Protein AF-A0A2X1MYS1-F1 (afdb_monomer_lite)

pLDDT: mean 83.94, std 4.38, range [60.0, 90.88]

Folds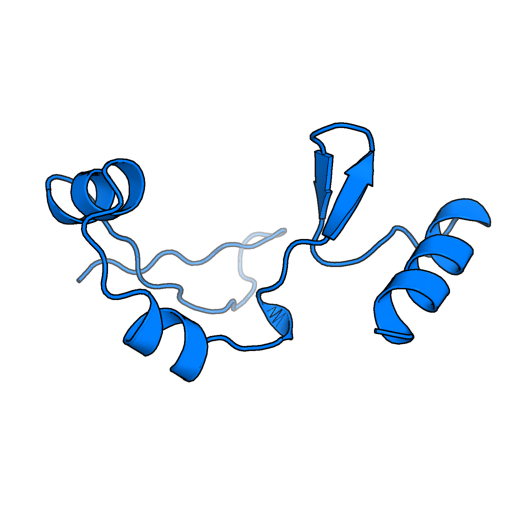eek 3Di:
DAWDFDDPDPPDDGDTHDDDDDPRVVCVVVVVDDPVVCVVVDDLQPDWDDLDDVDTDSAFDPVDPSSVVVRVVVVVD

Structure (mmCIF, N/CA/C/O backbone):
data_AF-A0A2X1MYS1-F1
#
_entry.id   AF-A0A2X1MYS1-F1
#
loop_
_atom_site.group_PDB
_atom_site.id
_atom_site.type_symbol
_atom_site.label_atom_id
_atom_site.label_alt_id
_atom_site.label_comp_id
_atom_site.label_asym_id
_atom_site.label_entity_id
_atom_site.label_seq_id
_atom_site.pdbx_PDB_ins_code
_atom_site.Cartn_x
_atom_site.Cartn_y
_atom_site.Cartn_z
_atom_site.occupancy
_atom_site.B_iso_or_equiv
_atom_site.auth_seq_id
_atom_site.auth_comp_id
_atom_site.auth_asym_id
_atom_site.auth_atom_id
_atom_site.pdbx_PDB_model_num
ATOM 1 N N . MET A 1 1 ? -3.660 -3.800 18.993 1.00 70.06 1 MET A N 1
ATOM 2 C CA . MET A 1 1 ? -3.444 -3.385 17.597 1.00 70.06 1 MET A CA 1
ATOM 3 C C . MET A 1 1 ? -2.386 -4.316 17.046 1.00 70.06 1 MET A C 1
ATOM 5 O O . MET A 1 1 ? -1.348 -4.435 17.686 1.00 70.06 1 MET A O 1
ATOM 9 N N . TRP A 1 2 ? -2.709 -5.071 15.998 1.00 84.31 2 TRP A N 1
ATOM 10 C CA . TRP A 1 2 ? -1.743 -5.955 15.346 1.00 84.31 2 TRP A CA 1
ATOM 11 C C . TRP A 1 2 ? -0.987 -5.152 14.297 1.00 84.31 2 TRP A C 1
ATOM 13 O O . TRP A 1 2 ? -1.548 -4.230 13.708 1.00 84.31 2 TRP A O 1
ATOM 23 N N . GLN A 1 3 ? 0.279 -5.487 14.108 1.00 84.75 3 GLN A N 1
ATOM 24 C CA . GLN A 1 3 ? 1.106 -4.940 13.045 1.00 84.75 3 GLN A CA 1
ATOM 25 C C . GLN A 1 3 ? 1.589 -6.105 12.194 1.00 84.75 3 GLN A C 1
ATOM 27 O O . GLN A 1 3 ? 1.753 -7.219 12.703 1.00 84.75 3 GLN A O 1
ATOM 32 N N . VAL A 1 4 ? 1.740 -5.847 10.905 1.00 86.94 4 VAL A N 1
ATOM 33 C CA . VAL A 1 4 ? 2.277 -6.783 9.928 1.00 86.94 4 VAL A CA 1
ATOM 34 C C . VAL A 1 4 ? 3.544 -6.181 9.350 1.00 86.94 4 VAL A C 1
ATOM 36 O O . VAL A 1 4 ? 3.631 -4.976 9.142 1.00 86.94 4 VAL A O 1
ATOM 39 N N . GLU A 1 5 ? 4.522 -7.036 9.124 1.00 89.44 5 GLU A N 1
ATOM 40 C CA . GLU A 1 5 ? 5.801 -6.683 8.534 1.00 89.44 5 GLU A CA 1
ATOM 41 C C . GLU A 1 5 ? 5.973 -7.604 7.321 1.00 89.44 5 GLU A C 1
ATOM 43 O O . GLU A 1 5 ? 5.712 -8.811 7.417 1.00 89.44 5 GLU A O 1
ATOM 48 N N . PHE A 1 6 ? 6.296 -7.027 6.164 1.00 83.56 6 PHE A N 1
ATOM 49 C CA . PHE A 1 6 ? 6.461 -7.752 4.904 1.00 83.56 6 PHE A CA 1
ATOM 50 C C . PHE A 1 6 ? 7.925 -7.689 4.477 1.00 83.56 6 PHE A C 1
ATOM 52 O O . PHE A 1 6 ? 8.533 -6.623 4.510 1.00 83.56 6 PHE A O 1
ATOM 59 N N . PHE A 1 7 ? 8.470 -8.825 4.044 1.00 85.38 7 PHE A N 1
ATOM 60 C CA . PHE A 1 7 ? 9.870 -8.955 3.640 1.00 85.38 7 PHE A CA 1
ATOM 61 C C . PHE A 1 7 ? 9.979 -9.861 2.422 1.00 85.38 7 PHE A C 1
ATOM 63 O O . PHE A 1 7 ? 9.190 -10.804 2.284 1.00 85.38 7 PHE A O 1
ATOM 70 N N . ALA A 1 8 ? 10.971 -9.603 1.573 1.00 84.06 8 ALA A N 1
ATOM 71 C CA . ALA A 1 8 ? 11.320 -10.500 0.480 1.00 84.06 8 ALA A CA 1
ATOM 72 C C . ALA A 1 8 ? 12.123 -11.705 0.996 1.00 84.06 8 ALA A C 1
ATOM 74 O O . ALA A 1 8 ? 11.853 -12.837 0.585 1.00 84.06 8 ALA A O 1
ATOM 75 N N . ASP A 1 9 ? 13.042 -11.476 1.940 1.00 88.44 9 ASP A N 1
ATOM 76 C CA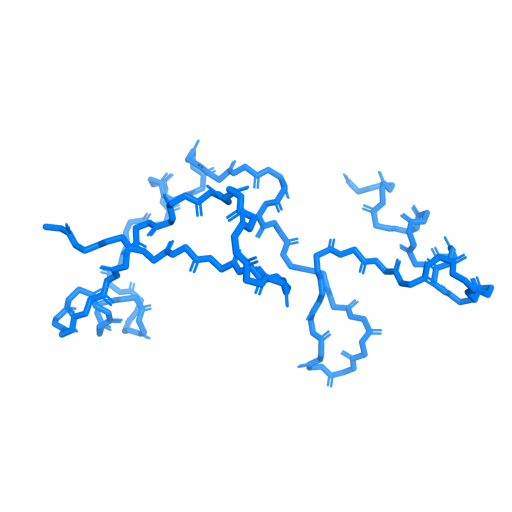 . ASP A 1 9 ? 13.923 -12.497 2.501 1.00 88.44 9 ASP A CA 1
ATOM 77 C C . ASP A 1 9 ? 13.821 -12.619 4.037 1.00 88.44 9 ASP A C 1
ATOM 79 O O . ASP A 1 9 ? 13.460 -11.694 4.768 1.00 88.44 9 ASP A O 1
ATOM 83 N N . GLU A 1 10 ? 14.141 -13.810 4.560 1.00 82.75 10 GLU A N 1
ATOM 84 C CA . GLU A 1 10 ? 14.105 -14.088 6.002 1.00 82.75 10 GLU A CA 1
ATOM 85 C C . GLU A 1 10 ? 15.214 -13.315 6.738 1.00 82.75 10 GLU A C 1
ATOM 87 O O . GLU A 1 10 ? 16.404 -13.538 6.506 1.00 82.75 10 GLU A O 1
ATOM 92 N N . GLY A 1 11 ? 14.818 -12.453 7.680 1.00 81.56 11 GLY A N 1
ATOM 93 C CA . GLY A 1 11 ? 15.735 -11.698 8.539 1.00 81.56 11 GLY A CA 1
ATOM 94 C C . GLY A 1 11 ? 16.006 -10.258 8.099 1.00 81.56 11 GLY A C 1
ATOM 95 O O . GLY A 1 11 ? 16.829 -9.599 8.735 1.00 81.56 11 GLY A O 1
ATOM 96 N N . GLU A 1 12 ? 15.335 -9.768 7.056 1.00 88.38 12 GLU A N 1
ATOM 97 C CA . GLU A 1 12 ? 15.279 -8.334 6.760 1.00 88.38 12 GLU A CA 1
ATOM 98 C C . GLU A 1 12 ? 14.415 -7.591 7.794 1.00 88.38 12 GLU A C 1
ATOM 100 O O . GLU A 1 12 ? 13.448 -8.142 8.317 1.00 88.38 12 GLU A O 1
ATOM 105 N N . GLU A 1 13 ? 14.782 -6.346 8.105 1.00 84.38 13 GLU A N 1
ATOM 106 C CA . GLU A 1 13 ? 13.984 -5.437 8.939 1.00 84.38 13 GLU A CA 1
ATOM 107 C C . GLU A 1 13 ? 13.120 -4.575 8.009 1.00 84.38 13 GLU A C 1
ATOM 109 O O . GLU A 1 13 ? 13.650 -3.946 7.089 1.00 84.38 13 GLU A O 1
ATOM 114 N N . GLY A 1 14 ? 11.805 -4.567 8.225 1.00 80.75 14 GLY A N 1
ATOM 115 C CA . GLY A 1 14 ? 10.826 -3.892 7.378 1.00 80.75 14 GLY A CA 1
ATOM 116 C C . GLY A 1 14 ? 9.992 -2.862 8.138 1.00 80.75 14 GLY A C 1
ATOM 117 O O . GLY A 1 14 ? 10.120 -2.664 9.347 1.00 80.75 14 GLY A O 1
ATOM 118 N N . GLU A 1 15 ? 9.115 -2.170 7.415 1.00 85.50 15 GLU A N 1
ATOM 119 C CA . GLU A 1 15 ? 8.146 -1.281 8.051 1.00 85.50 15 GLU A CA 1
ATOM 120 C C . GLU A 1 15 ? 6.991 -2.087 8.665 1.00 85.50 15 GLU A C 1
ATOM 122 O O . GLU A 1 15 ? 6.366 -2.927 8.012 1.00 85.50 15 GLU A O 1
ATOM 127 N N . CYS A 1 16 ? 6.679 -1.802 9.931 1.00 86.25 16 CYS A N 1
ATOM 128 C CA . CYS A 1 16 ? 5.527 -2.372 10.621 1.00 86.25 16 CYS A CA 1
ATOM 129 C C . CYS A 1 16 ? 4.256 -1.587 10.283 1.00 86.25 16 CYS A C 1
ATOM 131 O O . CYS A 1 16 ? 3.975 -0.542 10.878 1.00 86.25 16 CYS A O 1
ATOM 133 N N . LEU A 1 17 ? 3.443 -2.142 9.388 1.00 83.75 17 LEU A N 1
ATOM 134 C CA . LEU A 1 17 ? 2.171 -1.561 8.981 1.00 83.75 17 LEU A CA 1
ATOM 135 C C . LEU A 1 17 ? 1.040 -1.972 9.939 1.00 83.75 17 LEU A C 1
ATOM 137 O O . LEU A 1 17 ? 0.958 -3.134 10.356 1.00 83.75 17 LEU A O 1
ATOM 141 N N . PRO A 1 18 ? 0.131 -1.055 10.310 1.00 82.62 18 PRO A N 1
ATOM 142 C CA . PRO A 1 18 ? -1.026 -1.396 11.128 1.00 82.62 18 PRO A CA 1
ATOM 143 C C . PRO A 1 18 ? -1.959 -2.357 10.378 1.00 82.62 18 PRO A C 1
ATOM 145 O O . PRO A 1 18 ? -2.395 -2.089 9.263 1.00 82.62 18 PRO A O 1
ATOM 148 N N . MET A 1 19 ? -2.317 -3.472 11.019 1.00 83.81 19 MET A N 1
ATOM 149 C CA . MET A 1 19 ? -3.240 -4.460 10.462 1.00 83.81 19 MET A CA 1
ATOM 150 C C . MET A 1 19 ? -4.629 -4.317 11.094 1.00 83.81 19 MET A C 1
ATOM 152 O O . MET A 1 19 ? -4.813 -4.522 12.301 1.00 83.81 19 MET A O 1
ATOM 156 N N . LEU A 1 20 ? -5.627 -4.010 10.263 1.00 82.56 20 LEU A N 1
ATOM 157 C CA . LEU A 1 20 ? -7.038 -4.003 10.649 1.00 82.56 20 LEU A CA 1
ATOM 158 C C . LEU A 1 20 ? -7.649 -5.398 10.451 1.00 82.56 20 LEU A C 1
ATOM 160 O O . LEU A 1 20 ? -7.327 -6.111 9.505 1.00 82.56 20 LEU A O 1
ATOM 164 N N . SER A 1 21 ? -8.533 -5.813 11.358 1.00 83.00 21 SER A N 1
ATOM 165 C CA . SER A 1 21 ? -9.240 -7.098 11.262 1.00 83.00 21 SER A CA 1
ATOM 166 C C . SER A 1 21 ? -10.647 -6.998 11.848 1.00 83.00 21 SER A C 1
ATOM 168 O O . SER A 1 21 ? -10.934 -6.105 12.648 1.00 83.00 21 SER A O 1
ATOM 170 N N . GLY A 1 22 ? -11.531 -7.918 11.449 1.00 88.00 22 GLY A N 1
ATOM 171 C CA . GLY A 1 22 ? -12.921 -7.940 11.905 1.00 88.00 22 GLY A CA 1
ATOM 172 C C . GLY A 1 22 ? -13.687 -6.690 11.470 1.00 88.00 22 GLY A C 1
ATOM 173 O O . GLY A 1 22 ? -13.623 -6.300 10.309 1.00 88.00 22 GLY A O 1
ATOM 174 N N . GLU A 1 23 ? -14.393 -6.064 12.411 1.00 86.69 23 GLU A N 1
ATOM 175 C CA . GLU A 1 23 ? -15.245 -4.892 12.164 1.00 86.69 23 GLU A CA 1
ATOM 176 C C . GLU A 1 23 ? -14.473 -3.718 11.542 1.00 86.69 23 GLU A C 1
ATOM 178 O O . GLU A 1 23 ? -14.941 -3.135 10.575 1.00 86.69 23 GLU A O 1
ATOM 183 N N . ALA A 1 24 ? -13.241 -3.453 11.990 1.00 80.38 24 ALA A N 1
ATOM 184 C CA . ALA A 1 24 ? -12.424 -2.370 11.436 1.00 80.38 24 ALA A CA 1
ATOM 185 C C . ALA A 1 24 ? -12.029 -2.599 9.966 1.00 80.38 24 ALA A C 1
ATOM 187 O O . ALA A 1 24 ? -11.946 -1.650 9.195 1.00 80.38 24 ALA A O 1
ATOM 188 N N . ALA A 1 25 ? -11.798 -3.853 9.560 1.00 84.00 25 ALA A N 1
ATOM 189 C CA . ALA A 1 25 ? -11.549 -4.172 8.154 1.00 84.00 25 ALA A CA 1
ATOM 190 C C . ALA A 1 25 ? -12.838 -4.047 7.324 1.00 84.00 25 ALA A C 1
ATOM 192 O O . ALA A 1 25 ? -12.797 -3.560 6.197 1.00 84.00 25 ALA A O 1
ATOM 193 N N . GLN A 1 26 ? -13.982 -4.446 7.891 1.00 86.62 26 GLN A N 1
ATOM 194 C CA . GLN A 1 26 ? -15.283 -4.325 7.235 1.00 86.62 26 GLN A CA 1
ATOM 195 C C . GLN A 1 26 ? -15.675 -2.858 7.001 1.00 86.62 26 GLN A C 1
ATOM 197 O O . GLN A 1 26 ? -16.143 -2.537 5.916 1.00 86.62 26 GLN A O 1
ATOM 202 N N . SER A 1 27 ? -15.399 -1.960 7.950 1.00 83.94 27 SER A N 1
ATOM 203 C CA . SER A 1 27 ? -15.622 -0.517 7.797 1.00 83.94 27 SER A CA 1
ATOM 204 C C . SER A 1 27 ? -14.874 0.081 6.600 1.00 83.94 27 SER A C 1
ATOM 206 O O . SER A 1 27 ? -15.436 0.899 5.880 1.00 83.94 27 SER A O 1
ATOM 208 N N . VAL A 1 28 ? -13.649 -0.375 6.309 1.00 80.12 28 VAL A N 1
ATOM 209 C CA . VAL A 1 28 ? -12.918 0.055 5.102 1.00 80.12 28 VAL A CA 1
ATOM 210 C C . VAL A 1 28 ? -13.638 -0.400 3.826 1.00 80.12 28 VAL A C 1
ATOM 212 O O . VAL A 1 28 ? -13.826 0.400 2.912 1.00 80.12 28 VAL A O 1
ATOM 215 N N . PHE A 1 29 ? -14.094 -1.657 3.771 1.00 81.31 29 PHE A N 1
ATOM 216 C CA . PHE A 1 29 ? -14.840 -2.189 2.619 1.00 81.31 29 PHE A CA 1
ATOM 217 C C . PHE A 1 29 ? -16.211 -1.535 2.422 1.00 81.31 29 PHE A C 1
ATOM 219 O O . PHE A 1 29 ? -16.629 -1.321 1.286 1.00 81.31 29 PHE A O 1
ATOM 226 N N . ASP A 1 30 ? -16.902 -1.215 3.513 1.00 90.88 30 ASP A N 1
ATOM 227 C CA . ASP A 1 30 ? -18.226 -0.593 3.486 1.00 90.88 30 ASP A CA 1
ATOM 228 C C . ASP A 1 30 ? -18.158 0.922 3.215 1.00 90.88 30 ASP A C 1
ATOM 230 O O . ASP A 1 30 ? -19.19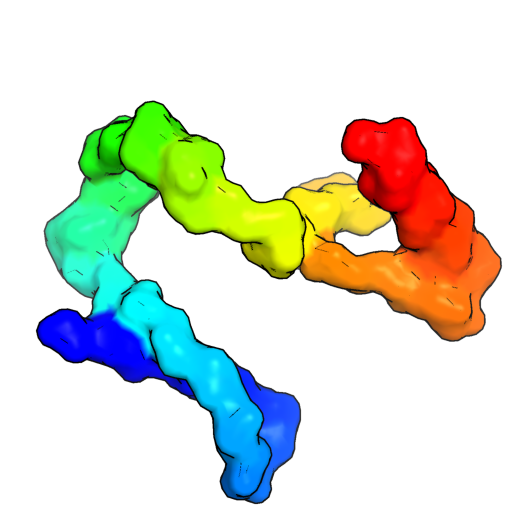6 1.575 3.098 1.00 90.88 30 ASP A O 1
ATOM 234 N N . GLY A 1 31 ? -16.951 1.489 3.095 1.00 85.38 31 GLY A N 1
ATOM 235 C CA . GLY A 1 31 ? -16.749 2.930 2.937 1.00 85.38 31 GLY A CA 1
ATOM 236 C C . GLY A 1 31 ? -17.041 3.731 4.209 1.00 85.38 31 GLY A C 1
ATOM 237 O O . GLY A 1 31 ? -17.204 4.946 4.143 1.00 85.38 31 GLY A O 1
ATOM 238 N N . ASP A 1 32 ? -17.125 3.060 5.358 1.00 88.75 32 ASP A N 1
ATOM 239 C CA . ASP A 1 32 ? -17.358 3.645 6.679 1.00 88.75 32 ASP A CA 1
ATOM 240 C C . ASP A 1 32 ? -16.024 4.026 7.337 1.00 88.75 32 ASP A C 1
ATOM 242 O O . ASP A 1 32 ? -15.641 3.534 8.398 1.00 88.75 32 ASP A O 1
ATOM 246 N N . TYR A 1 33 ? -15.268 4.872 6.643 1.00 81.56 33 TYR A N 1
ATOM 247 C CA . TYR A 1 33 ? -14.004 5.432 7.104 1.00 81.56 33 TYR A CA 1
ATOM 248 C C . TYR A 1 33 ? -13.987 6.944 6.867 1.00 81.56 33 TYR A C 1
ATOM 250 O O . TYR A 1 33 ? -14.685 7.465 5.994 1.00 81.56 33 TYR A O 1
ATOM 258 N N . ASP A 1 34 ? -13.183 7.671 7.642 1.00 87.00 34 ASP A N 1
ATOM 259 C CA . ASP A 1 34 ? -13.039 9.113 7.458 1.00 87.00 34 ASP A CA 1
ATOM 260 C C . ASP A 1 34 ? -12.070 9.402 6.300 1.00 87.00 34 ASP A C 1
ATOM 262 O O . ASP A 1 34 ? -10.849 9.363 6.442 1.00 87.00 34 ASP A O 1
ATOM 266 N N . GLU A 1 35 ? -12.622 9.679 5.116 1.00 84.31 35 GLU A N 1
ATOM 267 C CA . GLU A 1 35 ? -11.839 10.025 3.922 1.00 84.31 35 GLU A CA 1
ATOM 268 C C . GLU A 1 35 ? -10.925 11.243 4.148 1.00 84.31 35 GLU A C 1
ATOM 270 O O . GLU A 1 35 ? -9.837 11.314 3.573 1.00 84.31 35 GLU A O 1
ATOM 275 N N . ILE A 1 36 ? -11.354 12.211 4.963 1.00 88.19 36 ILE A N 1
ATOM 276 C CA . ILE A 1 36 ? -10.592 13.439 5.210 1.00 88.19 36 ILE A CA 1
ATOM 277 C C . ILE A 1 36 ? -9.375 13.121 6.073 1.00 88.19 36 ILE A C 1
ATOM 279 O O . ILE A 1 36 ? -8.286 13.613 5.781 1.00 88.19 36 ILE A O 1
ATOM 283 N N . GLU A 1 37 ? -9.550 12.305 7.112 1.00 85.44 37 GLU A N 1
ATOM 284 C CA . GLU A 1 37 ? -8.448 11.812 7.943 1.00 85.44 37 GLU A CA 1
ATOM 285 C C . GLU A 1 37 ? -7.426 11.057 7.086 1.00 85.44 37 GLU A C 1
ATOM 287 O O . GLU A 1 37 ? -6.267 11.468 7.014 1.00 85.44 37 GLU A O 1
ATOM 292 N N . ILE A 1 38 ? -7.880 10.059 6.319 1.00 82.75 38 ILE A N 1
ATOM 293 C CA . ILE A 1 38 ? -6.998 9.238 5.479 1.00 82.75 38 ILE A CA 1
ATOM 294 C C . ILE A 1 38 ? -6.237 10.087 4.462 1.00 82.75 38 ILE A C 1
ATOM 296 O O . ILE A 1 38 ? -5.040 9.896 4.289 1.00 82.75 38 ILE A O 1
ATOM 300 N N . ARG A 1 39 ? -6.891 11.045 3.793 1.00 84.38 39 ARG A N 1
ATOM 301 C CA . ARG A 1 39 ? -6.211 11.912 2.817 1.00 84.38 39 ARG A CA 1
ATOM 302 C C . ARG A 1 39 ? -5.194 12.854 3.448 1.00 84.38 39 ARG A C 1
ATOM 304 O O . ARG A 1 39 ? -4.252 13.243 2.767 1.00 84.38 39 ARG A O 1
ATOM 311 N N . GLN A 1 40 ? -5.394 13.262 4.699 1.00 85.75 40 GLN A N 1
ATOM 312 C CA . GLN A 1 40 ? -4.431 14.110 5.404 1.00 85.75 40 GLN A CA 1
ATOM 313 C C . GLN A 1 40 ? -3.235 13.320 5.938 1.00 85.75 40 GLN A C 1
ATOM 315 O O . GLN A 1 40 ? -2.152 13.887 6.053 1.00 85.75 40 GLN A O 1
ATOM 320 N N . GLU A 1 41 ? -3.425 12.040 6.254 1.00 84.44 41 GLU A N 1
ATOM 321 C CA . GLU A 1 41 ? -2.350 11.130 6.667 1.00 84.44 41 GLU A CA 1
ATOM 322 C C . GLU A 1 41 ? -1.719 10.369 5.487 1.00 84.44 41 GLU A C 1
ATOM 324 O O . GLU A 1 41 ? -0.745 9.639 5.674 1.00 84.44 41 GLU A O 1
ATOM 329 N N . TRP A 1 42 ? -2.243 10.541 4.269 1.00 85.62 42 TRP A N 1
ATOM 330 C CA . TRP A 1 42 ? -1.737 9.872 3.075 1.00 85.62 42 TRP A CA 1
ATOM 331 C C . TRP A 1 42 ? -0.321 10.345 2.752 1.00 85.62 42 TRP A C 1
ATOM 333 O O . TRP A 1 42 ? -0.079 11.535 2.545 1.00 85.62 42 TRP A O 1
ATOM 343 N N . GLN A 1 43 ? 0.608 9.397 2.666 1.00 84.06 43 GLN A N 1
ATOM 344 C CA . GLN A 1 43 ? 1.954 9.643 2.153 1.00 84.06 43 GLN A CA 1
ATOM 345 C C . GLN A 1 43 ? 1.987 9.254 0.677 1.00 84.06 43 GLN A C 1
ATOM 347 O O . GLN A 1 43 ? 1.412 8.233 0.304 1.00 84.06 43 GLN A O 1
ATOM 352 N N . GLU A 1 44 ? 2.652 10.053 -0.155 1.00 79.94 44 GLU A N 1
ATOM 353 C CA . GLU A 1 44 ? 2.720 9.830 -1.608 1.00 79.94 44 GLU A CA 1
ATOM 354 C C . GLU A 1 44 ? 3.262 8.432 -1.942 1.00 79.94 44 GLU A C 1
ATOM 356 O O . GLU A 1 44 ? 2.710 7.765 -2.812 1.00 79.94 44 GLU A O 1
ATOM 361 N N . GLU A 1 45 ? 4.214 7.946 -1.141 1.00 78.69 45 GLU A N 1
ATOM 362 C CA . GLU A 1 45 ? 4.822 6.607 -1.199 1.00 78.69 45 GLU A CA 1
ATOM 363 C C . GLU A 1 45 ? 3.820 5.445 -1.033 1.00 78.69 45 GLU A C 1
ATOM 365 O O . GLU A 1 45 ? 4.125 4.315 -1.397 1.00 78.69 45 GLU A O 1
ATOM 370 N N . ASN A 1 46 ? 2.610 5.698 -0.516 1.00 81.12 46 ASN A N 1
ATOM 371 C CA . ASN A 1 46 ? 1.544 4.692 -0.394 1.00 81.12 46 ASN A CA 1
ATOM 372 C C . ASN A 1 46 ? 0.602 4.654 -1.610 1.00 81.12 46 ASN A C 1
ATOM 374 O O . ASN A 1 46 ? -0.379 3.904 -1.617 1.00 81.12 46 ASN A O 1
ATOM 378 N N . THR A 1 47 ? 0.846 5.481 -2.628 1.00 83.81 47 THR A N 1
ATOM 379 C CA . THR A 1 47 ? -0.006 5.550 -3.816 1.00 83.81 47 THR A CA 1
ATOM 380 C C . THR A 1 47 ? 0.284 4.373 -4.737 1.00 83.81 47 THR A C 1
ATOM 382 O O . THR A 1 47 ? 1.381 4.222 -5.256 1.00 83.81 47 THR A O 1
ATOM 385 N N . LEU A 1 48 ? -0.728 3.537 -4.961 1.00 85.75 48 LEU A N 1
ATOM 386 C CA . LEU A 1 48 ? -0.688 2.527 -6.008 1.00 85.75 48 LEU A CA 1
ATOM 387 C C . LEU A 1 48 ? -1.038 3.163 -7.354 1.00 85.75 48 LEU A C 1
ATOM 389 O O . LEU A 1 48 ? -2.053 3.854 -7.478 1.00 85.75 48 LEU A O 1
ATOM 393 N N . HIS A 1 49 ? -0.231 2.876 -8.363 1.00 85.06 49 HIS A N 1
ATOM 394 C CA . HIS A 1 49 ? -0.421 3.332 -9.730 1.00 85.06 49 HIS A CA 1
ATOM 395 C C . HIS A 1 49 ? -0.853 2.163 -10.617 1.00 85.06 49 HIS A C 1
ATOM 397 O O . HIS A 1 49 ? -0.373 1.037 -10.466 1.00 85.06 49 HIS A O 1
ATOM 403 N N . GLU A 1 50 ? -1.803 2.418 -11.516 1.00 85.19 50 GLU A N 1
ATOM 404 C CA . GLU A 1 50 ? -2.266 1.419 -12.480 1.00 85.19 50 GLU A CA 1
ATOM 405 C C . GLU A 1 50 ? -1.197 1.223 -13.561 1.00 85.19 50 GLU A C 1
ATOM 407 O O . GLU A 1 50 ? -0.759 2.183 -14.195 1.00 85.19 50 GLU A O 1
ATOM 412 N N . TRP A 1 51 ? -0.767 -0.024 -13.736 1.00 80.31 5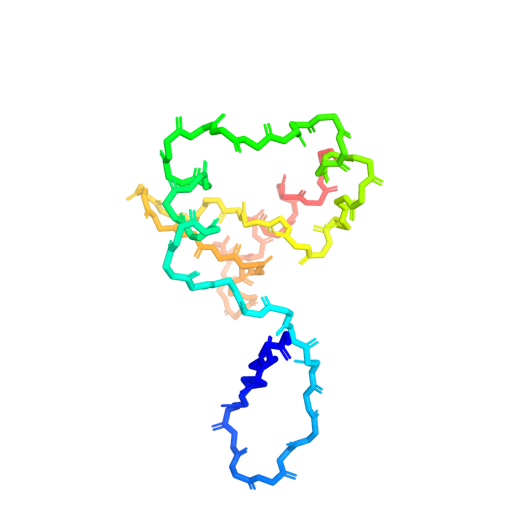1 TRP A N 1
ATOM 413 C CA . TRP A 1 51 ? 0.244 -0.434 -14.713 1.00 80.31 51 TRP A CA 1
ATOM 414 C C . TRP A 1 51 ? -0.394 -1.091 -15.943 1.00 80.31 51 TRP A C 1
ATOM 416 O O . TRP A 1 51 ? -0.057 -0.754 -17.074 1.00 80.31 51 TRP A O 1
ATOM 426 N N . ASP A 1 52 ? -1.340 -1.999 -15.706 1.00 82.94 52 ASP A N 1
ATOM 427 C CA . ASP A 1 52 ? -2.187 -2.640 -16.717 1.00 82.94 52 ASP A CA 1
ATOM 428 C C . ASP A 1 52 ? -3.639 -2.604 -16.214 1.00 82.94 52 ASP A C 1
ATOM 430 O O . ASP A 1 52 ? -3.885 -2.243 -15.063 1.00 82.94 52 ASP A O 1
ATOM 434 N N . GLU A 1 53 ? -4.609 -2.969 -17.050 1.00 88.69 53 GLU A N 1
ATOM 435 C CA . GLU A 1 53 ? -6.034 -2.900 -16.720 1.00 88.69 53 GLU A CA 1
ATOM 436 C C . GLU A 1 53 ? -6.353 -3.709 -15.449 1.00 88.69 53 GLU A C 1
ATOM 438 O O . GLU A 1 53 ? -6.445 -4.939 -15.457 1.00 88.69 53 GLU A O 1
ATOM 443 N N . GLY A 1 54 ? -6.554 -2.995 -14.338 1.00 86.06 54 GLY A N 1
ATOM 444 C CA . GLY A 1 54 ? -6.815 -3.591 -13.027 1.00 86.06 54 GLY A CA 1
ATOM 445 C C . GLY A 1 54 ? -5.589 -4.154 -12.292 1.00 86.06 54 GLY A C 1
ATOM 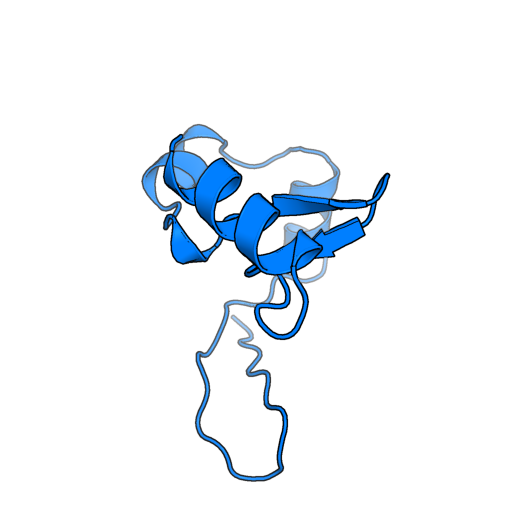446 O O . GLY A 1 54 ? -5.771 -4.773 -11.239 1.00 86.06 54 GLY A O 1
ATOM 447 N N . GLU A 1 55 ? -4.370 -3.931 -12.790 1.00 84.50 55 GLU A N 1
ATOM 448 C CA . GLU A 1 55 ? -3.118 -4.270 -12.106 1.00 84.50 55 GLU A CA 1
ATOM 449 C C . GLU A 1 55 ? -2.440 -3.015 -11.546 1.00 84.50 55 GLU A C 1
ATOM 451 O O . GLU A 1 55 ? -2.233 -2.026 -12.248 1.00 84.50 55 GLU A O 1
ATOM 456 N N . PHE A 1 56 ? -2.065 -3.067 -10.266 1.00 86.44 56 PHE A N 1
ATOM 457 C CA . PHE A 1 56 ? -1.571 -1.914 -9.518 1.00 86.44 56 PHE A CA 1
ATOM 458 C C . PHE A 1 56 ? -0.207 -2.195 -8.892 1.00 86.44 56 PHE A C 1
ATOM 460 O O . PHE A 1 56 ? -0.003 -3.258 -8.301 1.00 86.44 56 PHE A O 1
ATOM 467 N N . GLN A 1 57 ? 0.711 -1.235 -8.993 1.00 87.00 57 GLN A N 1
ATOM 468 C CA . GLN A 1 57 ? 2.071 -1.326 -8.455 1.00 87.00 57 GLN A CA 1
ATOM 469 C C . GLN A 1 57 ? 2.482 -0.004 -7.791 1.00 87.00 57 GLN A C 1
ATOM 471 O O . GLN A 1 57 ? 1.943 1.050 -8.120 1.00 87.00 57 GLN A O 1
ATOM 476 N N . LEU A 1 58 ? 3.412 -0.065 -6.833 1.00 86.00 58 LEU A N 1
ATOM 477 C CA . LEU A 1 58 ? 3.982 1.130 -6.189 1.00 86.00 58 LEU A CA 1
ATOM 478 C C . LEU A 1 58 ? 4.984 1.833 -7.113 1.00 86.00 58 LEU A C 1
ATOM 480 O O . LEU A 1 58 ? 5.020 3.054 -7.177 1.00 86.00 58 LEU A O 1
ATOM 484 N N . GLU A 1 59 ? 5.765 1.050 -7.859 1.00 85.94 59 GLU A N 1
ATOM 485 C CA . GLU A 1 59 ? 6.794 1.531 -8.779 1.00 85.94 59 GLU A CA 1
ATOM 486 C C . GLU A 1 59 ? 6.756 0.695 -10.068 1.00 85.94 59 GLU A C 1
ATOM 488 O O . GLU A 1 59 ? 6.522 -0.517 -10.002 1.00 85.94 59 GLU A O 1
ATOM 493 N N . PRO A 1 60 ? 6.982 1.298 -11.246 1.00 82.19 60 PRO A N 1
ATOM 494 C CA . PRO A 1 60 ? 6.987 0.569 -12.503 1.00 82.19 60 PRO A CA 1
ATOM 495 C C . PRO A 1 60 ? 8.357 -0.099 -12.759 1.00 82.19 60 PRO A C 1
ATOM 497 O O . PRO A 1 60 ? 9.401 0.389 -12.316 1.00 82.19 60 PRO A O 1
ATOM 500 N N . PRO A 1 61 ? 8.399 -1.218 -13.506 1.00 82.94 61 PRO A N 1
ATOM 501 C CA . PRO A 1 61 ? 9.627 -1.980 -13.746 1.00 82.94 61 PRO A CA 1
ATOM 502 C C . PRO A 1 61 ? 10.613 -1.258 -14.687 1.00 82.94 61 PRO A C 1
ATOM 504 O O . PRO A 1 61 ? 10.480 -1.269 -15.913 1.00 82.94 61 PRO A O 1
ATOM 507 N N . LEU A 1 62 ? 11.669 -0.663 -14.124 1.00 86.12 62 LEU A N 1
ATOM 508 C CA . LEU A 1 62 ? 12.644 0.171 -14.855 1.00 86.12 62 LEU A CA 1
ATOM 509 C C . LEU A 1 62 ? 13.617 -0.599 -15.778 1.00 86.12 62 LEU A C 1
ATOM 511 O O . LEU A 1 62 ? 14.459 0.005 -16.464 1.00 86.12 62 LEU A O 1
ATOM 515 N N . ASP A 1 63 ? 13.557 -1.930 -15.798 1.00 89.38 63 ASP A N 1
ATOM 516 C CA . ASP A 1 63 ? 14.361 -2.786 -16.676 1.00 89.38 63 ASP A CA 1
ATOM 517 C C . ASP A 1 63 ? 13.849 -2.813 -18.127 1.00 89.38 63 ASP A C 1
ATOM 519 O O . ASP A 1 63 ? 14.597 -3.197 -19.033 1.00 89.38 63 ASP A O 1
ATOM 523 N N . THR A 1 64 ? 12.629 -2.323 -18.366 1.00 87.00 64 THR A N 1
ATOM 524 C CA . THR A 1 64 ? 12.005 -2.227 -19.692 1.00 87.00 64 THR A CA 1
ATOM 525 C C . THR A 1 64 ? 11.898 -0.777 -20.181 1.00 87.00 64 THR A C 1
ATOM 527 O O . THR A 1 64 ? 11.963 0.170 -19.401 1.00 87.00 64 THR A O 1
ATOM 530 N N . GLU A 1 65 ? 11.763 -0.577 -21.498 1.00 86.81 65 GLU A N 1
ATOM 531 C CA . GLU A 1 65 ? 11.490 0.757 -22.067 1.00 86.81 65 GLU A CA 1
ATOM 532 C C . GLU A 1 65 ? 10.102 1.268 -21.645 1.00 86.81 65 GLU A C 1
ATOM 534 O O . GLU A 1 65 ? 9.952 2.441 -21.321 1.00 86.81 65 GLU A O 1
ATOM 539 N N . GLU A 1 66 ? 9.125 0.362 -21.572 1.00 84.81 66 GLU A N 1
ATOM 540 C CA . GLU A 1 66 ? 7.748 0.632 -21.146 1.00 84.81 66 GLU A CA 1
ATOM 541 C C . GLU A 1 66 ? 7.676 1.087 -19.684 1.00 84.81 66 GLU A C 1
ATOM 543 O O . GLU A 1 66 ? 7.079 2.117 -19.390 1.00 84.81 66 GLU A O 1
ATOM 548 N N . GLY A 1 67 ? 8.361 0.393 -18.769 1.00 85.00 67 GLY A N 1
ATOM 549 C CA . GLY A 1 67 ? 8.350 0.764 -17.353 1.00 85.00 67 GLY A CA 1
ATOM 550 C C . GLY A 1 67 ? 9.100 2.055 -17.041 1.00 85.00 67 GLY A C 1
ATOM 551 O O . GLY A 1 67 ? 8.742 2.752 -16.099 1.00 85.00 67 GLY A O 1
ATOM 552 N N . ARG A 1 68 ? 10.082 2.443 -17.863 1.00 86.19 68 ARG A N 1
ATOM 553 C CA . ARG A 1 68 ? 10.692 3.780 -17.769 1.00 86.19 68 ARG A CA 1
ATOM 554 C C . ARG A 1 68 ? 9.735 4.878 -18.214 1.00 86.19 68 ARG A C 1
ATOM 556 O O . ARG A 1 68 ? 9.654 5.891 -17.538 1.00 86.19 68 ARG A O 1
ATOM 563 N N . ALA A 1 69 ? 9.012 4.661 -19.313 1.00 86.25 69 ALA A N 1
ATOM 564 C CA . ALA A 1 69 ? 8.002 5.609 -19.771 1.00 86.25 69 ALA A CA 1
ATOM 565 C C . ALA A 1 69 ? 6.889 5.785 -18.726 1.00 86.25 69 ALA A C 1
ATOM 567 O O . ALA A 1 69 ? 6.529 6.915 -18.416 1.00 86.25 69 ALA A O 1
ATOM 568 N N . ALA A 1 70 ? 6.427 4.690 -18.115 1.00 84.56 70 ALA A N 1
ATOM 569 C CA . ALA A 1 70 ? 5.455 4.759 -17.030 1.00 84.56 70 ALA A CA 1
ATOM 570 C C . ALA A 1 70 ? 5.996 5.500 -15.797 1.00 84.56 70 ALA A C 1
ATOM 572 O O . ALA A 1 70 ? 5.257 6.271 -15.200 1.00 84.56 70 ALA A O 1
ATOM 573 N N . ALA A 1 71 ? 7.273 5.316 -15.434 1.00 86.00 71 ALA A N 1
ATOM 574 C CA . ALA A 1 71 ? 7.890 6.067 -14.336 1.00 86.00 71 ALA A CA 1
ATOM 575 C C . ALA A 1 71 ? 7.836 7.580 -14.582 1.00 86.00 71 ALA A C 1
ATOM 577 O O . ALA A 1 71 ? 7.393 8.320 -13.709 1.00 86.00 71 ALA A O 1
ATOM 578 N N . ASP A 1 72 ? 8.236 8.018 -15.782 1.00 84.50 72 ASP A N 1
ATOM 579 C CA . ASP A 1 72 ? 8.193 9.430 -16.171 1.00 84.50 72 ASP A CA 1
ATOM 580 C C . ASP A 1 72 ? 6.743 9.966 -16.143 1.00 84.50 72 ASP A C 1
ATOM 582 O O . ASP A 1 72 ? 6.484 11.015 -15.557 1.00 84.50 72 ASP A O 1
ATOM 586 N N . GLU A 1 73 ? 5.772 9.219 -16.686 1.00 81.69 73 GLU A N 1
ATOM 587 C CA . GLU A 1 73 ? 4.354 9.617 -16.676 1.00 81.69 73 GLU A CA 1
ATOM 588 C C . GLU A 1 73 ? 3.749 9.686 -15.262 1.00 81.69 73 GLU A C 1
ATOM 590 O O . GLU A 1 73 ? 2.831 10.476 -15.018 1.00 81.69 73 GLU A O 1
ATOM 595 N N . TRP A 1 74 ? 4.223 8.853 -14.332 1.00 82.50 74 TRP A N 1
ATOM 596 C CA . TRP A 1 74 ? 3.749 8.837 -12.946 1.00 82.50 74 TRP A CA 1
ATOM 597 C C . TRP A 1 74 ? 4.344 9.987 -12.120 1.00 82.50 74 TRP A C 1
ATOM 599 O O . TRP A 1 74 ? 3.615 10.566 -11.313 1.00 82.50 74 TRP A O 1
ATOM 609 N N . ASP A 1 75 ? 5.610 10.357 -12.357 1.00 76.75 75 ASP A N 1
ATOM 610 C CA . ASP A 1 75 ? 6.313 11.468 -11.685 1.00 76.75 75 ASP A CA 1
ATOM 611 C C . ASP A 1 75 ? 5.822 12.863 -12.130 1.00 76.75 75 ASP A C 1
ATOM 613 O O . ASP A 1 75 ? 5.969 13.850 -11.407 1.00 76.75 75 ASP A O 1
ATOM 617 N N . GLU A 1 76 ? 5.234 12.988 -13.323 1.00 71.19 76 GLU A N 1
ATOM 618 C CA . GLU A 1 76 ? 4.774 14.272 -13.878 1.00 71.19 76 GLU A CA 1
ATOM 619 C C . GLU A 1 76 ? 3.448 14.805 -13.276 1.00 71.19 76 GLU A C 1
ATOM 621 O O . GLU A 1 76 ? 2.924 15.817 -13.763 1.00 71.19 76 GLU A O 1
ATOM 626 N N . ARG A 1 77 ? 2.883 14.160 -12.244 1.00 60.00 77 ARG A N 1
ATOM 627 C CA . ARG A 1 77 ? 1.499 14.395 -11.786 1.00 60.00 77 ARG A CA 1
ATOM 628 C C . ARG A 1 77 ? 1.324 15.255 -10.532 1.00 60.00 77 ARG A C 1
ATOM 630 O O . ARG A 1 77 ? 2.095 15.108 -9.567 1.00 60.00 77 ARG A O 1
#

Radius of gyration: 15.96 Å; chains: 1; bounding box: 34×28×40 Å

Secondary structure (DSSP, 8-state):
-EEEE--SSTT----EEEEP-THHHHHHHTT-S-HHHHHHH--GGG--EEEETTEEESS--TTSHHHHHHHHHHHT-

InterPro domains:
  IPR025729 MsyB protein [PF13984] (1-77)

Sequence (77 aa):
MWQVEFFADEGEEGECLPMLSGEAAQSVFDGDYDEIEIRQEWQEENTLHEWDEGEFQLEPPLDTEEGRAAADEWDER

Organism: Escherichia coli (NCBI:txid562)

=== Feature glossary ===
Legend for the data blocks above and below:

— What the protein is —

The amino-acid sequence is the protein's primary structure: the linear order of residues from the N-terminus to the C-terminus, written in one-letter code. Everything else here — the 3D coordinates, the secondary structure, the domain annotations — is ultimately a consequence of this string.

Database cross-references. InterPro integrates a dozen domain/family signature databases into unified entries with residue-range hits. GO terms attach function/process/location labels with evidence codes. CATH codes position the fold in a four-level structural taxonomy. Organism is the NCBI-taxonomy species name.

— Where its atoms are —

The mmCIF block holds the 3D Cartesian coordinates of each backbone atom (N, Cα, C, O) in ångströms. mmCIF is the PDB's canonical archive format — a tagged-loop text representation of the atomic model.

The six renders are orthographic views along the three Cartesian axes in both directions. Representation (cartoon, sticks, or surface) and color scheme (sequence-rainbow or by-chain) vary across proteins so the training set covers all the common visualization conventions.

— Local backbone conformation —

Secondary structure is the local, repeating backbone conformation. DSSP classifies it into eight states by reading the hydrogen-bond netw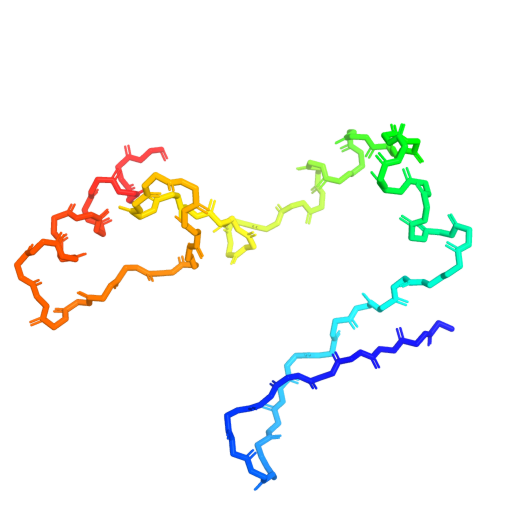ork: three helix types (H, G, I), two β types (E, B), two non-regular types (T, S), and unstructured coil (-).

SS3 is a coarse helix/strand/coil call (letters a/b/c) made by the P-SEA algorithm from inter-Cα distances and dihedrals. It is less detailed than DSSP but needs only Cα positions.

Backbone dihedral angles. Every residue except chain termini has a φ (preceding-C → N → Cα → C) and a ψ (N → Cα → C → next-N). They are reported in degrees following the IUPAC sign convention. Secondary structure is essentially a statement about which (φ, ψ) basin each residue occupies.

— Global shape and packing —

The geometric summary reports three shape descriptors. Rg (radius of gyration) measures how spread out the Cα atoms are about their centre of mass; compact globular proteins have small Rg, elongated or unfolded ones large. Cα contacts (<8 Å, |i−j|>4) count long-range residue pairs in spatial proximity — high for tightly packed folds, near zero for rods or random coil. The bounding-box extents give the protein's footprint along x, y, z in Å.

Solvent accessibility: the surface area of each residue that a 1.4 Å water probe can touch, in Å². When only backbone atoms are present the absolute values are lower than full-atom SASA (side chains contribute most of the area) and are flagged as backbone-only.

Plot images: a contact map (which residues are close in 3D, as an N×N binary image), a Ramachandran scatter (backbone torsion angles, revealing secondary-structure composition at a glance), and — for AlphaFold structures — a PAE heatmap (pairwise prediction confidence).

— Structural neighborhood —

Foldseek's 3Di representation compresses backbone geometry into a per-residue letter drawn from a learned twenty-state alphabet. It captures the tertiary interaction pattern around each residue — which residues are packed against it in space, regardless of where they are in sequence.

Structural nearest neighbors (via Foldseek easy-search vs the PDB). Reported per hit: target PDB id, E-value, and alignment TM-score. A TM-score above ~0.5 is the conventional threshold for 'same fold'.

— Confidence and disorder —

pLDDT (predicted Local Distance Difference Test) is AlphaFold's per-residue confidence score, ranging from 0 to 100. Values above 90 indicate high confidence (typically well-packed cores); 70–90 is confident; 50–70 low confidence; below 50 usually means the region is disordered or the prediction is unreliable there. AlphaFold stores pLDDT in the mmCIF B-factor column.

For experimental (PDB) structures, the B-factor (temperature factor) quantifies the positional spread of each atom in the crystal — a combination of thermal vibration and static disorder — in units of Å². High B-factors mark flexible loops or poorly resolved regions; low B-factors mark the rigid, well-ordered core.

Predicted Aligned Error (PAE) is an AlphaFold confidence matrix: entry (i, j) is the expected error in the position of residue j, in ångströms, when the prediction is superimposed on the true structure at residue i. Low PAE within a block of residues means that block is internally rigid and well-predicted; high PAE between two blocks means their relative placement is uncertain even if each block individually is confident.